Protein AF-A0A165EZG2-F1 (afdb_monomer_lite)

Organism: NCBI:txid1314785

Foldseek 3Di:
DVVVVCVCCPPPNDDDDPVNVVVVVVVVVVQVVCCVPPNCVVVVVVVVCVVVVCDDDFLNLQVVQAAFDDPPDPDRGAAEDDDCCVVVLQCRLPVLCVVPVPDHSVCSVVVCVVCVVPVVPDDHDHGSNVSVVCAVPPPVTYPPRGDDDDDPPDDDDDDDDPDDPDDDDDDDDDDDDDD

pLDDT: mean 81.94, std 20.33, range [28.62, 98.5]

Secondary structure (DSSP, 8-state):
-HHHHHHHHHHSPPPP-HHHHHHHHHHHHHHHHHHHHH-SHHHHHHHHHHHHHTSSSTTTTHHHHTT---SS-S----B--SGGGGTTTTTT-HHHHHH-TTS-GGGHHHHHHH-HHHHTTS-B-S-HHHHHHHHHH-TT-STT----PPPTT-PPPPP-----S-S-SS---------

Radius of gyration: 24.09 Å; chains: 1; bounding box: 70×39×84 Å

InterPro domains:
  IPR005804 Fatty acid desaturase domain [PF00487] (11-120)

Structure (mmCIF, N/CA/C/O backbone):
data_AF-A0A165EZG2-F1
#
_entry.id   AF-A0A165EZG2-F1
#
loop_
_atom_site.group_PDB
_atom_site.id
_atom_site.type_symbol
_atom_site.label_atom_id
_atom_site.label_alt_id
_atom_site.label_comp_id
_atom_site.label_asym_id
_atom_site.label_entity_id
_atom_site.label_seq_id
_atom_site.pdbx_PDB_ins_code
_atom_site.Cartn_x
_atom_site.Cartn_y
_atom_site.Cartn_z
_atom_site.occupancy
_atom_site.B_iso_or_equiv
_atom_site.auth_seq_id
_atom_site.auth_comp_id
_atom_site.auth_asym_id
_atom_site.auth_atom_id
_atom_site.pdbx_PDB_model_num
ATOM 1 N N . ILE A 1 1 ? 4.061 8.367 8.384 1.00 74.88 1 ILE A N 1
ATOM 2 C CA . ILE A 1 1 ? 2.654 8.209 7.939 1.00 74.88 1 ILE A CA 1
ATOM 3 C C . ILE A 1 1 ? 1.664 9.190 8.597 1.00 74.88 1 ILE A C 1
ATOM 5 O O . ILE A 1 1 ? 0.907 9.812 7.867 1.00 74.88 1 ILE A O 1
ATOM 9 N N . PHE A 1 2 ? 1.674 9.410 9.922 1.00 82.56 2 PHE A N 1
ATOM 10 C CA . PHE A 1 2 ? 0.614 10.176 10.616 1.00 82.56 2 PHE A CA 1
ATOM 11 C C . PHE A 1 2 ? 0.427 11.626 10.137 1.00 82.56 2 PHE A C 1
ATOM 13 O O . PHE A 1 2 ? -0.686 12.025 9.811 1.00 82.56 2 PHE A O 1
ATOM 20 N N . PHE A 1 3 ? 1.506 12.401 9.993 1.00 80.50 3 PHE A N 1
ATOM 21 C CA . PHE A 1 3 ? 1.414 13.764 9.445 1.00 80.50 3 PHE A CA 1
ATOM 22 C C . PHE A 1 3 ? 0.986 13.781 7.972 1.00 80.50 3 PHE A C 1
ATOM 24 O O . PHE A 1 3 ? 0.238 14.656 7.542 1.00 80.50 3 PHE A O 1
ATOM 31 N N . TYR A 1 4 ? 1.429 12.787 7.197 1.00 78.75 4 TYR A N 1
ATOM 32 C CA . TYR A 1 4 ? 1.041 12.650 5.796 1.00 78.75 4 TY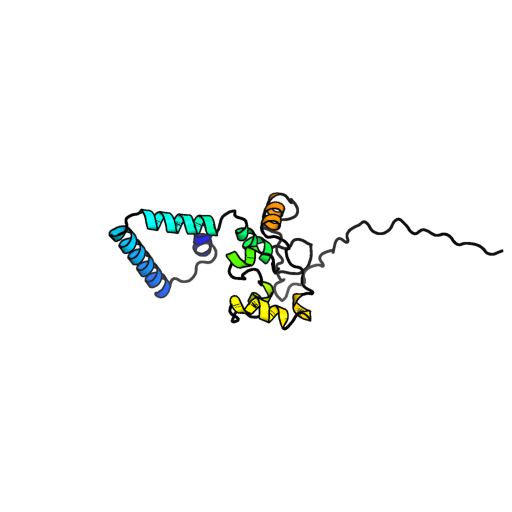R A CA 1
ATOM 33 C C . TYR A 1 4 ? -0.452 12.328 5.651 1.00 78.75 4 TYR A C 1
ATOM 35 O O . TYR A 1 4 ? -1.095 12.878 4.765 1.00 78.75 4 TYR A O 1
ATOM 43 N N . ALA A 1 5 ? -1.022 11.522 6.553 1.00 82.00 5 ALA A N 1
ATOM 44 C CA . ALA A 1 5 ? -2.449 11.196 6.558 1.00 82.00 5 ALA A CA 1
ATOM 45 C C . ALA A 1 5 ? -3.343 12.435 6.758 1.00 82.00 5 ALA A C 1
ATOM 47 O O . ALA A 1 5 ? -4.443 12.494 6.217 1.00 82.00 5 ALA A O 1
ATOM 48 N N . LEU A 1 6 ? -2.856 13.452 7.476 1.00 83.81 6 LEU A N 1
ATOM 49 C CA . LEU A 1 6 ? -3.582 14.710 7.689 1.00 83.81 6 LEU A CA 1
ATOM 50 C C . LEU A 1 6 ? -3.386 15.723 6.551 1.00 83.81 6 LEU A C 1
ATOM 52 O O . LEU A 1 6 ? -4.209 16.620 6.370 1.00 83.81 6 LEU A O 1
ATOM 56 N N . ARG A 1 7 ? -2.319 15.583 5.752 1.00 82.88 7 ARG A N 1
ATOM 57 C CA . ARG A 1 7 ? -1.953 16.519 4.675 1.00 82.88 7 ARG A CA 1
ATOM 58 C C . ARG A 1 7 ? -3.093 16.811 3.683 1.00 82.88 7 ARG A C 1
ATOM 60 O O . ARG A 1 7 ? -3.259 17.988 3.351 1.00 82.88 7 ARG A O 1
ATOM 67 N N . PRO A 1 8 ? -3.894 15.832 3.207 1.00 78.88 8 PRO A N 1
ATOM 68 C CA . PRO A 1 8 ? -5.016 16.112 2.308 1.00 78.88 8 PRO A CA 1
ATOM 69 C C . PRO A 1 8 ? -6.029 17.103 2.894 1.00 78.88 8 PRO A C 1
ATOM 71 O O . PRO A 1 8 ? -6.565 17.921 2.149 1.00 78.88 8 PRO A O 1
ATOM 74 N N . GLY A 1 9 ? -6.227 17.095 4.218 1.00 79.81 9 GLY A N 1
ATOM 75 C CA . GLY A 1 9 ? -7.122 18.022 4.913 1.00 79.81 9 GLY A CA 1
ATOM 76 C C . GLY A 1 9 ? -6.687 19.488 4.824 1.00 79.81 9 GLY A C 1
ATOM 77 O O . GLY A 1 9 ? -7.542 20.371 4.818 1.00 79.81 9 GLY A O 1
ATOM 78 N N . PHE A 1 10 ? -5.384 19.746 4.679 1.00 84.12 10 PHE A N 1
ATOM 79 C CA . PHE A 1 10 ? -4.819 21.099 4.612 1.00 84.12 10 PHE A CA 1
ATOM 80 C C . PHE A 1 10 ? -4.511 21.568 3.187 1.00 84.12 10 PHE A C 1
ATOM 82 O O . PHE A 1 10 ? -4.640 22.749 2.891 1.00 84.12 10 PHE A O 1
ATOM 89 N N . VAL A 1 11 ? -4.085 20.662 2.300 1.00 84.19 11 VAL A N 1
ATOM 90 C CA . VAL A 1 11 ? -3.655 21.029 0.937 1.00 84.19 11 VAL A CA 1
ATOM 91 C C . VAL A 1 11 ? -4.827 21.063 -0.041 1.00 84.19 11 VAL A C 1
ATOM 93 O O . VAL A 1 11 ? -4.878 21.919 -0.920 1.00 84.19 11 VAL A O 1
ATOM 96 N N . ARG A 1 12 ? -5.769 20.122 0.083 1.00 81.44 12 ARG A N 1
ATOM 97 C CA . ARG A 1 12 ? -6.942 20.031 -0.794 1.00 81.44 12 ARG A CA 1
ATOM 98 C C . ARG A 1 12 ? -8.168 19.653 0.024 1.00 81.44 12 ARG A C 1
ATOM 100 O O . ARG A 1 12 ? -8.727 18.564 -0.130 1.00 81.44 12 ARG A O 1
ATOM 107 N N . THR A 1 13 ? -8.565 20.575 0.895 1.00 80.75 13 THR A N 1
ATOM 108 C CA . THR A 1 13 ? -9.696 20.404 1.803 1.00 80.75 13 THR A CA 1
ATOM 109 C C . THR A 1 13 ? -10.951 20.038 1.016 1.00 80.75 13 THR A C 1
ATOM 111 O O . THR A 1 13 ? -11.380 20.757 0.113 1.00 80.75 13 THR A O 1
ATOM 114 N N . GLN A 1 14 ? -11.519 18.879 1.333 1.00 83.88 14 GLN A N 1
ATOM 115 C CA . GLN A 1 14 ? -12.799 18.455 0.784 1.00 83.88 14 GLN A CA 1
ATOM 116 C C . GLN A 1 14 ? -13.931 19.144 1.549 1.00 83.88 14 GLN A C 1
ATOM 118 O O . GLN A 1 14 ? -13.792 19.467 2.731 1.00 83.88 14 GLN A O 1
ATOM 123 N N . ARG A 1 15 ? -15.076 19.353 0.894 1.00 89.94 15 ARG A N 1
ATOM 124 C CA . ARG A 1 15 ? -16.272 19.833 1.590 1.00 89.94 15 ARG A CA 1
ATOM 125 C C . ARG A 1 15 ? -16.725 18.754 2.571 1.00 89.94 15 ARG A C 1
ATOM 127 O O . ARG A 1 15 ? -17.061 17.649 2.152 1.00 89.94 15 ARG A O 1
ATOM 134 N N . ILE A 1 16 ? -16.754 19.082 3.860 1.00 90.31 16 ILE A N 1
ATOM 135 C CA . ILE A 1 16 ? -17.257 18.169 4.886 1.00 90.31 16 ILE A CA 1
ATOM 136 C C . ILE A 1 16 ? -18.735 17.881 4.611 1.00 90.31 16 ILE A C 1
ATOM 138 O O . ILE A 1 16 ? -19.545 18.791 4.429 1.00 90.31 16 ILE A O 1
ATOM 142 N N . THR A 1 17 ? -19.067 16.596 4.563 1.00 95.44 17 THR A N 1
ATOM 143 C CA . THR A 1 17 ? -20.433 16.090 4.384 1.00 95.44 17 THR A CA 1
ATOM 144 C C . THR A 1 17 ? -20.850 15.285 5.608 1.00 95.44 17 THR A C 1
ATOM 146 O O . THR A 1 17 ? -20.011 14.914 6.431 1.00 95.44 17 THR A O 1
ATOM 149 N N . GLN A 1 18 ? -22.140 14.960 5.703 1.00 96.62 18 GLN A N 1
ATOM 150 C CA . GLN A 1 18 ? -22.665 14.109 6.774 1.00 96.62 18 GLN A CA 1
ATOM 151 C C . GLN A 1 18 ? -21.918 12.770 6.864 1.00 96.62 18 GLN A C 1
ATOM 153 O O . GLN A 1 18 ? -21.587 12.349 7.963 1.00 96.62 18 GLN A O 1
ATOM 158 N N . TRP A 1 19 ? -21.526 12.171 5.733 1.00 96.31 19 TRP A N 1
ATOM 159 C CA . TRP A 1 19 ? -20.753 10.923 5.708 1.00 96.31 19 TRP A CA 1
ATOM 160 C C . TRP A 1 19 ? -19.396 11.015 6.409 1.00 96.31 19 TRP A C 1
ATOM 162 O O . TRP A 1 19 ? -18.992 10.068 7.077 1.00 96.31 19 TRP A O 1
ATOM 172 N N . HIS A 1 20 ? -18.709 12.156 6.312 1.00 93.62 20 HIS A N 1
ATOM 173 C CA . HIS A 1 20 ? -17.444 12.359 7.020 1.00 93.62 20 HIS A CA 1
ATOM 174 C C . HIS A 1 20 ? -17.664 12.385 8.536 1.00 93.62 20 HIS A C 1
ATOM 176 O O . HIS A 1 20 ? -16.907 11.768 9.283 1.00 93.62 20 HIS A O 1
ATOM 182 N N . ILE A 1 21 ? -18.725 13.067 8.978 1.00 95.38 21 ILE A N 1
ATOM 183 C CA . ILE A 1 21 ? -19.096 13.171 10.393 1.00 95.38 21 ILE A CA 1
ATOM 184 C C . ILE A 1 21 ? -19.530 11.800 10.920 1.00 95.38 21 ILE A C 1
ATOM 186 O O . ILE A 1 21 ? -19.051 11.371 11.964 1.00 95.38 21 ILE A O 1
ATOM 190 N N . THR A 1 22 ? -20.376 11.080 10.180 1.00 97.69 22 THR A N 1
ATOM 191 C CA . THR A 1 22 ? -20.806 9.723 10.533 1.00 97.69 22 THR A CA 1
ATOM 192 C C . THR A 1 22 ? -19.615 8.778 10.642 1.00 97.69 22 THR A C 1
ATOM 194 O O . THR A 1 22 ? -19.500 8.079 11.644 1.00 97.69 22 THR A O 1
ATOM 197 N N . ASN A 1 23 ? -18.695 8.789 9.672 1.00 96.62 23 ASN A N 1
ATOM 198 C CA . ASN A 1 23 ? -17.484 7.973 9.737 1.00 96.62 23 ASN A CA 1
ATOM 199 C C . ASN A 1 23 ? -16.636 8.318 10.970 1.00 96.62 23 ASN A C 1
ATOM 201 O O . ASN A 1 23 ? -16.205 7.414 11.677 1.00 96.62 23 ASN A O 1
ATOM 205 N N . LEU A 1 24 ? -16.443 9.608 11.274 1.00 95.44 24 LEU A N 1
ATOM 206 C CA . LEU A 1 24 ? -15.704 10.035 12.465 1.00 95.44 24 LEU A CA 1
ATOM 207 C C . LEU A 1 24 ? -16.357 9.529 13.759 1.00 95.44 24 LEU A C 1
ATOM 209 O O . LEU A 1 24 ? -15.663 8.985 14.612 1.00 95.44 24 LEU A O 1
ATOM 213 N N . ILE A 1 25 ? -17.680 9.669 13.894 1.00 98.19 25 ILE A N 1
ATOM 214 C CA . ILE A 1 25 ? -18.422 9.178 15.064 1.00 98.19 25 ILE A CA 1
ATOM 215 C C . ILE A 1 25 ? -18.252 7.664 15.204 1.00 98.19 25 ILE A C 1
ATOM 217 O O . ILE A 1 25 ? -17.944 7.190 16.293 1.00 98.19 25 ILE A O 1
ATOM 221 N N . VAL A 1 26 ? -18.407 6.906 14.114 1.00 98.31 26 VAL A N 1
ATOM 222 C CA . VAL A 1 26 ? -18.255 5.443 14.128 1.00 98.31 26 VAL A CA 1
ATOM 223 C C . VAL A 1 26 ? -16.851 5.032 14.575 1.00 98.31 26 VAL A C 1
ATOM 225 O O . VAL A 1 26 ? -16.734 4.174 15.445 1.00 98.31 26 VAL A O 1
ATOM 228 N N . GLN A 1 27 ? -15.799 5.662 14.040 1.00 97.06 27 GLN A N 1
ATOM 229 C CA . GLN A 1 27 ? -14.414 5.368 14.429 1.00 97.06 27 GLN A CA 1
ATOM 230 C C . GLN A 1 27 ? -14.162 5.690 15.910 1.00 97.06 27 GLN A C 1
ATOM 232 O O . GLN A 1 27 ? -13.642 4.852 16.638 1.00 97.06 27 GLN A O 1
ATOM 237 N N . VAL A 1 28 ? -14.613 6.855 16.394 1.00 97.75 28 VAL A N 1
ATOM 238 C CA . VAL A 1 28 ? -14.456 7.249 17.808 1.00 97.75 28 VAL A CA 1
ATOM 239 C C . VAL A 1 28 ? -15.208 6.305 18.746 1.00 97.75 28 VAL A C 1
ATOM 241 O O . VAL A 1 28 ? -14.683 5.934 19.794 1.00 97.75 28 VAL A O 1
ATOM 244 N N . VAL A 1 29 ? -16.429 5.897 18.387 1.00 98.50 29 VAL A N 1
ATOM 245 C CA . VAL A 1 29 ? -17.209 4.935 19.178 1.00 98.50 29 VAL A CA 1
ATOM 246 C C . VAL A 1 29 ? -16.523 3.571 19.191 1.00 98.50 29 VAL A C 1
ATOM 248 O O . VAL A 1 29 ? -16.420 2.964 20.255 1.00 98.50 29 VAL A O 1
ATOM 251 N N . PHE A 1 30 ? -16.022 3.101 18.047 1.00 98.00 30 PHE A N 1
ATOM 252 C CA . PHE A 1 30 ? -15.277 1.848 17.964 1.00 98.00 30 PHE A CA 1
ATOM 253 C C . PHE A 1 30 ? -14.027 1.874 18.852 1.00 98.00 30 PHE A C 1
ATOM 255 O O . PHE A 1 30 ? -13.860 0.982 19.683 1.00 98.00 30 PHE A O 1
ATOM 262 N N . ASP A 1 31 ? -13.203 2.918 18.745 1.00 97.88 31 ASP A N 1
ATOM 263 C CA . ASP A 1 31 ? -11.995 3.077 19.559 1.00 97.88 31 ASP A CA 1
ATOM 264 C C . ASP A 1 31 ? -12.330 3.164 21.052 1.00 97.88 31 ASP A C 1
ATOM 266 O O . ASP A 1 31 ? -11.666 2.536 21.880 1.00 97.88 31 ASP A O 1
ATOM 270 N N . TYR A 1 32 ? -13.395 3.890 21.412 1.00 98.12 32 TYR A N 1
ATOM 271 C CA . TYR A 1 32 ? -13.872 3.966 22.791 1.00 98.12 32 TYR A CA 1
ATOM 272 C C . TYR A 1 32 ? -14.270 2.589 23.328 1.00 98.12 32 TYR A C 1
ATOM 274 O O . TYR A 1 32 ? -13.824 2.203 24.410 1.00 98.12 32 TYR A O 1
ATOM 282 N N . VAL A 1 33 ? -15.085 1.838 22.578 1.00 98.44 33 VAL A N 1
ATOM 283 C CA . VAL A 1 33 ? -15.511 0.485 22.961 1.00 98.44 33 VAL A CA 1
ATOM 284 C C . VAL A 1 33 ? -14.293 -0.424 23.098 1.00 98.44 33 VAL A C 1
ATOM 286 O O . VAL A 1 33 ? -14.141 -1.061 24.137 1.00 98.44 33 VAL A O 1
ATOM 289 N N . LEU A 1 34 ? -13.384 -0.413 22.120 1.00 98.19 34 LEU A N 1
ATOM 290 C CA . LEU A 1 34 ? -12.161 -1.215 22.118 1.00 98.19 34 LEU A CA 1
ATOM 291 C C . LEU A 1 34 ? -11.298 -0.941 23.355 1.00 98.19 34 LEU A C 1
ATOM 293 O O . LEU A 1 34 ? -10.870 -1.875 24.035 1.00 98.19 34 LEU A O 1
ATOM 297 N N . VAL A 1 35 ? -11.070 0.334 23.681 1.00 98.38 35 VAL A N 1
ATOM 298 C CA . VAL A 1 35 ? -10.284 0.721 24.859 1.00 98.38 35 VAL A CA 1
ATOM 299 C C . VAL A 1 35 ? -11.005 0.349 26.148 1.00 98.38 35 VAL A C 1
ATOM 301 O O . VAL A 1 35 ? -10.372 -0.111 27.100 1.00 98.38 35 VAL A O 1
ATOM 304 N N . LYS A 1 36 ? -12.329 0.516 26.197 1.00 98.31 36 LYS A N 1
ATOM 305 C CA . LYS A 1 36 ? -13.120 0.211 27.388 1.00 98.31 36 LYS A CA 1
ATOM 306 C C . LYS A 1 36 ? -13.163 -1.288 27.689 1.00 98.31 36 LYS A C 1
ATOM 308 O O . LYS A 1 36 ? -13.122 -1.646 28.864 1.00 98.31 36 LYS A O 1
ATOM 313 N N . THR A 1 37 ? -13.239 -2.144 26.670 1.00 98.38 37 THR A N 1
ATOM 314 C CA . THR A 1 37 ? -13.350 -3.603 26.841 1.00 98.38 37 THR A CA 1
ATOM 315 C C . THR A 1 37 ? -11.998 -4.308 26.898 1.00 98.38 37 THR A C 1
ATOM 317 O O . THR A 1 37 ? -11.855 -5.277 27.637 1.00 98.38 37 THR A O 1
ATOM 320 N N . CYS A 1 38 ? -11.003 -3.838 26.140 1.00 97.81 38 CYS A N 1
ATOM 321 C CA . CYS A 1 38 ? -9.721 -4.528 25.952 1.00 97.81 38 CYS A CA 1
ATOM 322 C C . CYS A 1 38 ? -8.512 -3.745 26.505 1.00 97.81 38 CYS A C 1
ATOM 324 O O . CYS A 1 38 ? -7.373 -4.214 26.423 1.00 97.81 38 CYS A O 1
ATOM 326 N N . GLY A 1 39 ? -8.737 -2.553 27.069 1.00 97.62 39 GLY A N 1
ATOM 327 C CA . GLY A 1 39 ? -7.688 -1.638 27.519 1.00 97.62 39 GLY A CA 1
ATOM 328 C C . GLY A 1 39 ? -7.019 -0.880 26.367 1.00 97.62 39 GLY A C 1
ATOM 329 O O . GLY A 1 39 ? -7.373 -1.018 25.203 1.00 97.62 39 GLY A O 1
ATOM 330 N N . VAL A 1 40 ? -6.004 -0.070 26.675 1.00 97.88 40 VAL A N 1
ATOM 331 C CA . VAL A 1 40 ? -5.342 0.804 25.680 1.00 97.88 40 VAL A CA 1
ATOM 332 C C . VAL A 1 40 ? -4.400 0.064 24.714 1.00 97.88 40 VAL A C 1
ATOM 334 O O . VAL A 1 40 ? -4.050 0.583 23.656 1.00 97.88 40 VAL A O 1
ATOM 337 N N . ARG A 1 41 ? -3.970 -1.159 25.054 1.00 98.00 41 ARG A N 1
ATOM 338 C CA . ARG A 1 41 ? -2.937 -1.896 24.298 1.00 98.00 41 ARG A CA 1
ATOM 339 C C . ARG A 1 41 ? -3.322 -2.180 22.837 1.00 98.00 41 ARG A C 1
ATOM 341 O O . ARG A 1 41 ? -2.472 -1.940 21.982 1.00 98.00 41 ARG A O 1
ATOM 348 N N . PRO A 1 42 ? -4.548 -2.633 22.507 1.00 97.38 42 PRO A N 1
ATOM 349 C CA . PRO A 1 42 ? -4.954 -2.831 21.116 1.00 97.38 42 PRO A CA 1
ATOM 350 C C . PRO A 1 42 ? -4.943 -1.536 20.301 1.00 97.38 42 PRO A C 1
ATOM 352 O O . PRO A 1 42 ? -4.511 -1.553 19.156 1.00 97.38 42 PRO A O 1
ATOM 355 N N . LEU A 1 43 ? -5.335 -0.403 20.892 1.00 97.06 43 LEU A N 1
ATOM 356 C CA . LEU A 1 43 ? -5.279 0.892 20.210 1.00 97.06 43 LEU A CA 1
ATOM 357 C C . LEU A 1 43 ? -3.831 1.275 19.864 1.00 97.06 43 LEU A C 1
ATOM 359 O O . LEU A 1 43 ? -3.542 1.648 18.729 1.00 97.06 43 LEU A O 1
ATOM 363 N N . ILE A 1 44 ? -2.899 1.108 20.811 1.00 97.12 44 ILE A N 1
ATOM 364 C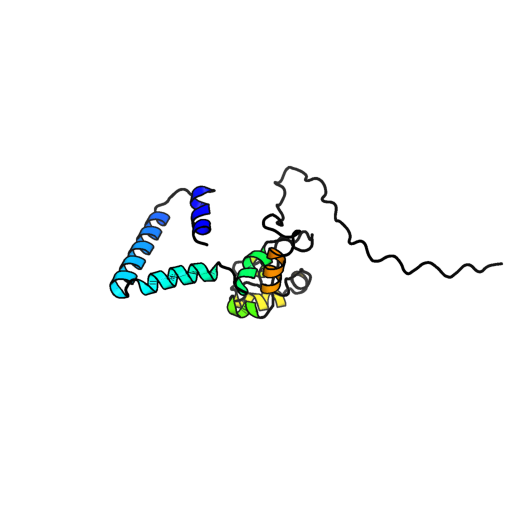 CA . ILE A 1 44 ? -1.462 1.317 20.562 1.00 97.12 44 ILE A CA 1
ATOM 365 C C . ILE A 1 44 ? -0.963 0.371 19.467 1.00 97.12 44 ILE A C 1
ATOM 367 O O . ILE A 1 44 ? -0.228 0.802 18.582 1.00 97.12 44 ILE A O 1
ATOM 371 N N . TYR A 1 45 ? -1.378 -0.897 19.498 1.00 97.00 45 TYR A N 1
ATOM 372 C CA . TYR A 1 45 ? -1.031 -1.871 18.466 1.00 97.00 45 TYR A CA 1
ATOM 373 C C . TYR A 1 45 ? -1.526 -1.435 17.081 1.00 97.00 45 TYR A C 1
ATOM 375 O O . TYR A 1 45 ? -0.743 -1.453 16.141 1.00 97.00 45 TYR A O 1
ATOM 383 N N . LEU A 1 46 ? -2.776 -0.983 16.936 1.00 95.44 46 LEU A N 1
ATOM 384 C CA . LEU A 1 46 ? -3.323 -0.532 15.649 1.00 95.44 46 LEU A CA 1
ATOM 385 C C . LEU A 1 46 ? -2.587 0.704 15.104 1.00 95.44 46 LEU A C 1
ATOM 387 O O . LEU A 1 46 ? -2.272 0.770 13.910 1.00 95.44 46 LEU A O 1
ATOM 391 N N . LEU A 1 47 ? -2.256 1.656 15.982 1.00 94.50 47 LEU A N 1
ATOM 392 C CA . LEU A 1 47 ? -1.446 2.822 15.626 1.00 94.50 47 LEU A CA 1
ATOM 393 C C . LEU A 1 47 ? -0.034 2.410 15.194 1.00 94.50 47 LEU A C 1
ATOM 395 O O . LEU A 1 47 ? 0.446 2.861 14.154 1.00 94.50 47 LEU A O 1
ATOM 399 N N . ALA A 1 48 ? 0.617 1.524 15.951 1.00 94.94 48 ALA A N 1
ATOM 400 C CA . ALA A 1 48 ? 1.943 1.010 15.626 1.00 94.94 48 ALA A CA 1
ATOM 401 C C . ALA A 1 48 ? 1.937 0.230 14.302 1.00 94.94 48 ALA A C 1
ATOM 403 O O . ALA A 1 48 ? 2.778 0.486 13.446 1.00 94.94 48 ALA A O 1
ATOM 404 N N . SER A 1 49 ? 0.956 -0.646 14.079 1.00 93.44 49 SER A N 1
ATOM 405 C CA . SER A 1 49 ? 0.772 -1.381 12.822 1.00 93.44 49 SER A CA 1
ATOM 406 C C . SER A 1 49 ? 0.625 -0.436 11.630 1.00 93.44 49 SER A C 1
ATOM 408 O O . SER A 1 49 ? 1.309 -0.612 10.625 1.00 93.44 49 SER A O 1
ATOM 410 N N . SER A 1 50 ? -0.183 0.621 11.760 1.00 91.00 50 SER A N 1
ATOM 411 C CA . SER A 1 50 ? -0.327 1.653 10.721 1.00 91.00 50 SER A CA 1
ATOM 412 C C . SER A 1 50 ? 0.984 2.399 10.464 1.00 91.00 50 SER A C 1
ATOM 414 O O . SER A 1 50 ? 1.322 2.694 9.317 1.00 91.00 50 SER A O 1
ATOM 416 N N . PHE A 1 51 ? 1.743 2.700 11.524 1.00 92.00 51 PHE A N 1
ATOM 417 C CA . PHE A 1 51 ? 3.064 3.306 11.403 1.00 92.00 51 PHE A CA 1
ATOM 418 C C . PHE A 1 51 ? 4.014 2.402 10.623 1.00 92.00 51 PHE A C 1
ATOM 420 O O . PHE A 1 51 ? 4.575 2.850 9.625 1.00 92.00 51 PHE A O 1
ATOM 427 N N . PHE A 1 52 ? 4.161 1.143 11.035 1.00 90.94 52 PHE A N 1
ATOM 428 C CA . PHE A 1 52 ? 5.100 0.210 10.421 1.00 90.94 52 PHE A CA 1
ATOM 429 C C . PHE A 1 52 ? 4.723 -0.154 8.987 1.00 90.94 52 PHE A C 1
ATOM 431 O O . PHE A 1 52 ? 5.616 -0.169 8.149 1.00 90.94 52 PHE A O 1
ATOM 438 N N . ALA A 1 53 ? 3.436 -0.338 8.678 1.00 88.62 53 ALA A N 1
ATOM 439 C CA . ALA A 1 53 ? 2.967 -0.631 7.320 1.00 88.62 53 ALA A CA 1
ATOM 440 C C . ALA A 1 53 ? 3.303 0.475 6.302 1.00 88.62 53 ALA A C 1
ATOM 442 O O . ALA A 1 53 ? 3.476 0.200 5.121 1.00 88.62 53 ALA A O 1
ATOM 443 N N . GLY A 1 54 ? 3.382 1.734 6.746 1.00 84.62 54 GLY A N 1
ATOM 444 C CA . GLY A 1 54 ? 3.750 2.876 5.901 1.00 84.62 54 GLY A CA 1
ATOM 445 C C . GLY A 1 54 ? 5.176 3.390 6.112 1.00 84.62 54 GLY A C 1
ATOM 446 O O . GLY A 1 54 ? 5.471 4.508 5.684 1.00 84.62 54 GLY A O 1
ATOM 447 N N . SER A 1 55 ? 6.023 2.659 6.841 1.00 88.94 55 SER A N 1
ATOM 448 C CA . SER A 1 55 ? 7.402 3.060 7.160 1.00 88.94 55 SER A CA 1
ATOM 449 C C . SER A 1 55 ? 8.426 2.218 6.405 1.00 88.94 55 SER A C 1
ATOM 451 O O . SER A 1 55 ? 8.086 1.408 5.554 1.00 88.94 55 SER A O 1
ATOM 453 N N . LEU A 1 56 ? 9.710 2.431 6.686 1.00 89.50 56 LEU A N 1
ATOM 454 C CA . LEU A 1 56 ? 10.798 1.739 6.011 1.00 89.50 56 LEU A CA 1
ATOM 455 C C . LEU A 1 56 ? 10.793 0.234 6.334 1.00 89.50 56 LEU A C 1
ATOM 457 O O . LEU A 1 56 ? 11.158 -0.171 7.436 1.00 89.50 56 LEU A O 1
ATOM 461 N N . HIS A 1 57 ? 10.414 -0.591 5.361 1.00 91.38 57 HIS A N 1
ATOM 462 C CA . HIS A 1 57 ? 10.561 -2.047 5.385 1.00 91.38 57 HIS A CA 1
ATOM 463 C C . HIS A 1 57 ? 10.632 -2.595 3.946 1.00 91.38 57 HIS A C 1
ATOM 465 O O . HIS A 1 57 ? 10.257 -1.884 3.012 1.00 91.38 57 HIS A O 1
ATOM 471 N N . PRO A 1 58 ? 11.072 -3.852 3.732 1.00 92.38 58 PRO A N 1
ATOM 472 C CA . PRO A 1 58 ? 11.274 -4.424 2.395 1.00 92.38 58 PRO A CA 1
ATOM 473 C C . PRO A 1 58 ? 10.102 -4.265 1.417 1.00 92.38 58 PRO A C 1
ATOM 475 O O . PRO A 1 58 ? 10.326 -3.997 0.240 1.00 92.38 58 PRO A O 1
ATOM 478 N N . CYS A 1 59 ? 8.861 -4.403 1.897 1.00 93.00 59 CYS A N 1
ATOM 479 C CA . CYS A 1 59 ? 7.675 -4.267 1.049 1.00 93.00 59 CYS A CA 1
ATOM 480 C C . CYS A 1 59 ? 7.272 -2.809 0.801 1.00 93.00 59 CYS A C 1
ATOM 482 O O . CYS A 1 59 ? 6.757 -2.529 -0.270 1.00 93.00 59 CYS A O 1
ATOM 484 N N . ALA A 1 60 ? 7.559 -1.868 1.712 1.00 90.94 60 ALA A N 1
ATOM 485 C CA . ALA A 1 60 ? 7.214 -0.450 1.538 1.00 90.94 60 ALA A CA 1
ATOM 486 C C . ALA A 1 60 ? 7.889 0.201 0.323 1.00 90.94 60 ALA A C 1
ATOM 488 O O . ALA A 1 60 ? 7.417 1.227 -0.163 1.00 90.94 60 ALA A O 1
ATOM 489 N N . GLY A 1 61 ? 8.957 -0.413 -0.202 1.00 90.75 61 GLY A N 1
ATOM 490 C CA . GLY A 1 61 ? 9.575 -0.002 -1.459 1.00 90.75 61 GLY A CA 1
ATOM 491 C C . GLY A 1 61 ? 8.605 0.021 -2.640 1.00 90.75 61 GLY A C 1
ATOM 492 O O . GLY A 1 61 ? 8.851 0.764 -3.586 1.00 90.75 61 GLY A O 1
ATOM 493 N N . HIS A 1 62 ? 7.486 -0.709 -2.571 1.00 91.44 62 HIS A N 1
ATOM 494 C CA . HIS A 1 62 ? 6.459 -0.697 -3.609 1.00 91.44 62 HIS A CA 1
ATOM 495 C C . HIS A 1 62 ? 5.890 0.711 -3.865 1.00 91.44 62 HIS A C 1
ATOM 497 O O . HIS A 1 62 ? 5.816 1.125 -5.015 1.00 91.44 62 HIS A O 1
ATOM 503 N N . PHE A 1 63 ? 5.674 1.525 -2.818 1.00 88.12 63 PHE A N 1
ATOM 504 C CA . PHE A 1 63 ? 5.202 2.912 -2.956 1.00 88.12 63 PHE A CA 1
ATOM 505 C C . PHE A 1 63 ? 6.135 3.807 -3.783 1.00 88.12 63 PHE A C 1
ATOM 507 O O . PHE A 1 63 ? 5.708 4.841 -4.303 1.00 88.12 63 PHE A O 1
ATOM 514 N N . ILE A 1 64 ? 7.424 3.462 -3.840 1.00 87.88 64 ILE A N 1
ATOM 515 C CA . ILE A 1 64 ? 8.422 4.191 -4.623 1.00 87.88 64 ILE A CA 1
ATOM 516 C C . ILE A 1 64 ? 8.572 3.542 -6.004 1.00 87.88 64 ILE A C 1
ATOM 518 O O . ILE A 1 64 ? 8.535 4.232 -7.017 1.00 87.88 64 ILE A O 1
ATOM 522 N N . ALA A 1 65 ? 8.695 2.216 -6.047 1.00 88.25 65 ALA A N 1
ATOM 523 C CA . ALA A 1 65 ? 8.844 1.444 -7.276 1.00 88.25 65 ALA A CA 1
ATOM 524 C C . ALA A 1 65 ? 7.714 1.725 -8.277 1.00 88.25 65 ALA A C 1
ATOM 526 O O . ALA A 1 65 ? 7.955 1.875 -9.463 1.00 88.25 65 ALA A O 1
ATOM 527 N N . GLU A 1 66 ? 6.487 1.855 -7.792 1.00 85.88 66 GLU A N 1
ATOM 528 C CA . GLU A 1 66 ? 5.296 1.972 -8.629 1.00 85.88 66 GLU A CA 1
ATOM 529 C C . GLU A 1 66 ? 5.162 3.317 -9.361 1.00 85.88 66 GLU A C 1
ATOM 531 O O . GLU A 1 66 ? 4.507 3.378 -10.396 1.00 85.88 66 GLU A O 1
ATOM 536 N N . HIS A 1 67 ? 5.757 4.403 -8.851 1.00 82.88 67 HIS A N 1
ATOM 537 C CA . HIS A 1 67 ? 5.411 5.772 -9.283 1.00 82.88 67 HIS A CA 1
ATOM 538 C C . HIS A 1 67 ? 6.587 6.740 -9.444 1.00 82.88 67 HIS A C 1
ATOM 540 O O . HIS A 1 67 ? 6.376 7.931 -9.704 1.00 82.88 67 HIS A O 1
ATOM 546 N N . TYR A 1 68 ? 7.815 6.277 -9.237 1.00 75.38 68 TYR A N 1
ATOM 547 C CA . TYR A 1 68 ? 9.008 7.067 -9.520 1.00 75.38 68 TYR A CA 1
ATOM 548 C C . TYR A 1 68 ? 9.652 6.578 -10.804 1.00 75.38 68 TYR A C 1
ATOM 550 O O . TYR A 1 68 ? 9.575 5.399 -11.125 1.00 75.38 68 TYR A O 1
ATOM 558 N N . VAL A 1 69 ? 10.255 7.501 -11.543 1.00 78.38 69 VAL A N 1
ATOM 559 C CA . VAL A 1 69 ? 10.959 7.198 -12.790 1.00 78.38 69 VAL A CA 1
ATOM 560 C C . VAL A 1 69 ? 12.437 7.021 -12.486 1.00 78.38 69 VAL A C 1
ATOM 562 O O . VAL A 1 69 ? 13.029 7.852 -11.798 1.00 78.38 69 VAL A O 1
ATOM 565 N N . TRP A 1 70 ? 13.016 5.934 -12.991 1.00 69.88 70 TRP A N 1
ATOM 566 C CA . TRP A 1 70 ? 14.339 5.450 -12.576 1.00 69.88 70 TRP A CA 1
ATOM 567 C C . TRP A 1 70 ? 15.372 5.425 -13.694 1.00 69.88 70 TRP A C 1
ATOM 569 O O . TRP A 1 70 ? 16.567 5.457 -13.438 1.00 69.88 70 TRP A O 1
ATOM 579 N N . ASP A 1 71 ? 14.912 5.336 -14.931 1.00 68.31 71 ASP A N 1
ATOM 580 C CA . ASP A 1 71 ? 15.704 4.959 -16.101 1.00 68.31 71 ASP A CA 1
ATOM 581 C C . ASP A 1 71 ? 15.601 5.996 -17.228 1.00 68.31 71 ASP A C 1
ATOM 583 O O . ASP A 1 71 ? 16.030 5.754 -18.355 1.00 68.31 71 ASP A O 1
ATOM 587 N N . GLY A 1 72 ? 15.018 7.164 -16.935 1.00 68.50 72 GLY A N 1
ATOM 588 C CA . GLY A 1 72 ? 14.762 8.204 -17.930 1.00 68.50 72 GLY A CA 1
ATOM 589 C C . GLY A 1 72 ? 13.723 7.804 -18.981 1.00 68.50 72 GLY A C 1
ATOM 590 O O . GLY A 1 72 ? 13.551 8.529 -19.962 1.00 68.50 72 GLY A O 1
ATOM 591 N N . LEU A 1 73 ? 13.024 6.678 -18.794 1.00 74.62 73 LEU A N 1
ATOM 592 C CA . LEU A 1 73 ? 11.919 6.284 -19.655 1.00 74.62 73 LEU A CA 1
ATOM 593 C C . LEU A 1 73 ? 10.678 7.128 -19.353 1.00 74.62 73 LEU A C 1
ATOM 595 O O . LEU A 1 73 ? 10.488 7.662 -18.262 1.00 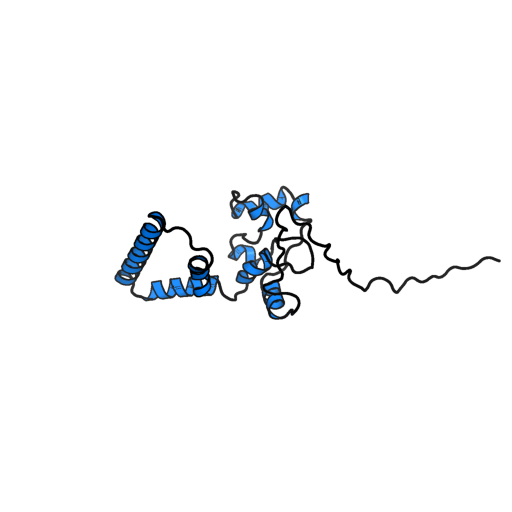74.62 73 LEU A O 1
ATOM 599 N N . LEU A 1 74 ? 9.786 7.218 -20.338 1.00 76.38 74 LEU A N 1
ATOM 600 C CA . LEU A 1 74 ? 8.502 7.913 -20.201 1.00 76.38 74 LEU A CA 1
ATOM 601 C C . LEU A 1 74 ? 7.428 7.059 -19.504 1.00 76.38 74 LEU A C 1
ATOM 603 O O . LEU A 1 74 ? 6.255 7.431 -19.497 1.00 76.38 74 LEU A O 1
ATOM 607 N N . GLN A 1 75 ? 7.809 5.913 -18.935 1.00 82.88 75 GLN A N 1
ATOM 608 C CA . GLN A 1 75 ? 6.895 5.038 -18.218 1.00 82.88 75 GLN A CA 1
ATOM 609 C C . GLN A 1 75 ? 6.570 5.638 -16.847 1.00 82.88 75 GLN A C 1
ATOM 611 O O . GLN A 1 75 ? 7.434 5.824 -15.997 1.00 82.88 75 GLN A O 1
ATOM 616 N N . GLU A 1 76 ? 5.297 5.961 -16.633 1.00 81.31 76 GLU A N 1
ATOM 617 C CA . GLU A 1 76 ? 4.840 6.605 -15.395 1.00 81.31 76 GLU A CA 1
ATOM 618 C C . GLU A 1 76 ? 4.619 5.603 -14.251 1.00 81.31 76 GLU A C 1
ATOM 620 O O . GLU A 1 76 ? 4.392 6.005 -13.109 1.00 81.31 76 GLU A O 1
ATOM 625 N N . THR A 1 77 ? 4.588 4.304 -14.559 1.00 87.88 77 THR A N 1
ATOM 626 C CA . THR A 1 77 ? 4.088 3.264 -13.656 1.00 87.88 77 THR A CA 1
ATOM 627 C C . THR A 1 77 ? 4.806 1.942 -13.903 1.00 87.88 77 THR A C 1
ATOM 629 O O . THR A 1 77 ? 4.968 1.550 -15.054 1.00 87.88 77 THR A O 1
ATOM 632 N N . TYR A 1 78 ? 5.277 1.270 -12.850 1.00 92.44 78 TYR A N 1
ATOM 633 C CA . TYR A 1 78 ? 6.079 0.045 -12.969 1.00 92.44 78 TYR A CA 1
ATOM 634 C C . TYR A 1 78 ? 5.500 -1.096 -12.135 1.00 92.44 78 TYR A C 1
ATOM 636 O O . TYR A 1 78 ? 5.058 -0.895 -11.004 1.00 92.44 78 TYR A O 1
ATOM 644 N N . SER A 1 79 ? 5.590 -2.313 -12.674 1.00 95.31 79 SER A N 1
ATOM 645 C CA . SER A 1 79 ? 5.257 -3.551 -11.963 1.00 95.31 79 SER A CA 1
ATOM 646 C C . SER A 1 79 ? 6.482 -4.165 -11.258 1.00 95.31 79 SER A C 1
ATOM 648 O O . SER A 1 79 ? 7.638 -3.837 -11.539 1.00 95.31 79 SER A O 1
ATOM 650 N N . TYR A 1 80 ? 6.224 -5.093 -10.336 1.00 95.62 80 TYR A N 1
ATOM 651 C CA . TYR A 1 80 ? 7.177 -5.963 -9.648 1.00 95.62 80 TYR A CA 1
ATOM 652 C C . TYR A 1 80 ? 6.580 -7.370 -9.524 1.00 95.62 80 TYR A C 1
ATOM 654 O O . TYR A 1 80 ? 5.532 -7.566 -8.908 1.00 95.62 80 TYR A O 1
ATOM 662 N N . TYR A 1 81 ? 7.281 -8.377 -10.045 1.00 96.12 81 TYR A N 1
ATOM 663 C CA . TYR A 1 81 ? 6.802 -9.768 -10.052 1.00 96.12 81 TYR A CA 1
ATOM 664 C C . TYR A 1 81 ? 7.577 -10.695 -9.104 1.00 96.12 81 TYR A C 1
ATOM 666 O O . TYR A 1 81 ? 7.455 -11.915 -9.190 1.00 96.12 81 TYR A O 1
ATOM 674 N N . GLY A 1 82 ? 8.404 -10.140 -8.214 1.00 94.88 82 GLY A N 1
ATOM 675 C CA . GLY A 1 82 ? 9.234 -10.935 -7.311 1.00 94.88 82 GLY A CA 1
ATOM 676 C C . GLY A 1 82 ? 8.485 -11.495 -6.087 1.00 94.88 82 GLY A C 1
ATOM 677 O O . GLY A 1 82 ? 7.294 -11.248 -5.889 1.00 94.88 82 GLY A O 1
ATOM 678 N N . PRO A 1 83 ? 9.186 -12.239 -5.213 1.00 95.00 83 PRO A N 1
ATOM 679 C CA . PRO A 1 83 ? 8.566 -13.036 -4.149 1.00 95.00 83 PRO A CA 1
ATOM 680 C C . PRO A 1 83 ? 7.855 -12.218 -3.064 1.00 95.00 83 PRO A C 1
ATOM 682 O O . PRO A 1 83 ? 6.913 -12.715 -2.448 1.00 95.00 83 PRO A O 1
ATOM 685 N N . LEU A 1 84 ? 8.252 -10.958 -2.834 1.00 94.94 84 LEU A N 1
ATOM 686 C CA . LEU A 1 84 ? 7.588 -10.101 -1.840 1.00 94.94 84 LEU A CA 1
ATOM 687 C C . LEU A 1 84 ? 6.133 -9.799 -2.208 1.00 94.94 84 LEU A C 1
ATOM 689 O O . LEU A 1 84 ? 5.347 -9.418 -1.344 1.00 94.94 84 LEU A O 1
ATOM 693 N N . ASN A 1 85 ? 5.756 -10.030 -3.465 1.00 93.62 85 ASN A N 1
ATOM 694 C CA . ASN A 1 85 ? 4.407 -9.793 -3.940 1.00 93.62 85 ASN A CA 1
ATOM 695 C C . ASN A 1 85 ? 3.374 -10.701 -3.246 1.00 93.62 85 ASN A C 1
ATOM 697 O O . ASN A 1 85 ? 2.224 -10.308 -3.071 1.00 93.62 85 ASN A O 1
ATOM 701 N N . ILE A 1 86 ? 3.796 -11.876 -2.760 1.00 92.88 86 ILE A N 1
ATOM 702 C CA . ILE A 1 86 ? 2.949 -12.785 -1.969 1.00 92.88 86 ILE A CA 1
ATOM 703 C C . ILE A 1 86 ? 2.526 -12.122 -0.650 1.00 92.88 86 ILE A C 1
ATOM 705 O O . ILE A 1 86 ? 1.373 -12.231 -0.242 1.00 92.88 86 ILE A O 1
ATOM 709 N N . LEU A 1 87 ? 3.445 -11.398 -0.001 1.00 93.56 87 LEU A N 1
ATOM 710 C CA . LEU A 1 87 ? 3.180 -10.690 1.257 1.00 93.56 87 LEU A CA 1
ATOM 711 C C . LEU A 1 87 ? 2.317 -9.439 1.052 1.00 93.56 87 LEU A C 1
ATOM 713 O O . LEU A 1 87 ? 1.685 -8.964 1.992 1.00 93.56 87 LEU A O 1
ATOM 717 N N . ALA A 1 88 ? 2.309 -8.915 -0.172 1.00 93.19 88 ALA A N 1
ATOM 718 C CA . ALA A 1 88 ? 1.574 -7.727 -0.573 1.00 93.19 88 ALA A CA 1
ATOM 719 C C . ALA A 1 88 ? 0.345 -8.055 -1.436 1.00 93.19 88 ALA A C 1
ATOM 721 O O . ALA A 1 88 ? -0.144 -7.182 -2.142 1.00 93.19 88 ALA A O 1
ATOM 722 N N . TYR A 1 89 ? -0.154 -9.295 -1.405 1.00 93.88 89 TYR A N 1
ATOM 723 C CA . TYR A 1 89 ? -1.374 -9.699 -2.112 1.00 93.88 89 TYR A CA 1
ATOM 724 C C . TYR A 1 89 ? -1.384 -9.298 -3.601 1.00 93.88 89 TYR A C 1
ATOM 726 O O . TYR A 1 89 ? -2.341 -8.707 -4.087 1.00 93.88 89 TYR A O 1
ATOM 734 N N . ASN A 1 90 ? -0.311 -9.604 -4.335 1.00 95.94 90 ASN A N 1
ATOM 735 C CA . ASN A 1 90 ? -0.143 -9.301 -5.764 1.00 95.94 90 ASN A CA 1
ATOM 736 C C . ASN A 1 90 ? -0.190 -7.808 -6.156 1.00 95.94 90 ASN A C 1
ATOM 738 O O . ASN A 1 90 ? -0.333 -7.512 -7.341 1.00 95.94 90 ASN A O 1
ATOM 742 N N . VAL A 1 91 ? -0.014 -6.869 -5.220 1.00 93.81 91 VAL A N 1
ATOM 743 C CA . VAL A 1 91 ? 0.056 -5.419 -5.508 1.00 93.81 91 VAL A CA 1
ATOM 744 C C . VAL A 1 91 ? 1.094 -5.060 -6.581 1.00 93.81 91 VAL A C 1
ATOM 746 O O . VAL A 1 91 ? 0.876 -4.146 -7.366 1.00 93.81 91 VAL A O 1
ATOM 749 N N . GLY A 1 92 ? 2.185 -5.819 -6.675 1.00 95.56 92 GLY A N 1
ATOM 750 C CA . GLY A 1 92 ? 3.226 -5.629 -7.680 1.00 95.56 92 GLY A CA 1
ATOM 751 C C . GLY A 1 92 ? 2.784 -5.864 -9.130 1.00 95.56 92 GLY A C 1
ATOM 752 O O . GLY A 1 92 ? 3.495 -5.427 -10.027 1.00 95.56 92 GLY A O 1
ATOM 753 N N . TYR A 1 93 ? 1.621 -6.473 -9.397 1.00 96.56 93 TYR A N 1
ATOM 754 C CA . TYR A 1 93 ? 0.993 -6.459 -10.734 1.00 96.56 93 TYR A CA 1
ATOM 755 C C . TYR A 1 93 ? 0.305 -5.107 -10.974 1.00 96.56 93 TYR A C 1
ATOM 757 O O . TYR A 1 93 ? -0.918 -4.995 -11.083 1.00 96.56 93 TYR A O 1
ATOM 765 N N . HIS A 1 94 ? 1.109 -4.053 -10.911 1.00 96.00 94 HIS A N 1
ATOM 766 C CA . HIS A 1 94 ? 0.631 -2.699 -10.717 1.00 96.00 94 HIS A CA 1
ATOM 767 C C . HIS A 1 94 ? 0.093 -2.095 -12.019 1.00 96.00 94 HIS A C 1
ATOM 769 O O . HIS A 1 94 ? -0.989 -1.508 -12.014 1.00 96.00 94 HIS A O 1
ATOM 775 N N . ASN A 1 95 ? 0.780 -2.317 -13.146 1.00 95.31 95 ASN A N 1
ATOM 776 C CA . ASN A 1 95 ? 0.290 -1.908 -14.466 1.00 95.31 95 ASN A CA 1
ATOM 777 C C . ASN A 1 95 ? -1.038 -2.600 -14.796 1.00 95.31 95 ASN A C 1
ATOM 779 O O . ASN A 1 95 ? -2.005 -1.944 -15.173 1.00 95.31 95 ASN A O 1
ATOM 783 N N . GLU A 1 96 ? -1.127 -3.906 -14.548 1.00 96.56 96 GLU A N 1
ATOM 784 C CA . GLU A 1 96 ? -2.341 -4.691 -14.766 1.00 96.56 96 GLU A CA 1
ATOM 785 C C . GLU A 1 96 ? -3.508 -4.190 -13.909 1.00 96.56 96 GLU A C 1
ATOM 787 O O . GLU A 1 96 ? -4.644 -4.107 -14.380 1.00 96.56 96 GLU A O 1
ATOM 792 N N . HIS A 1 97 ? -3.239 -3.828 -12.651 1.00 95.81 97 HIS A N 1
ATOM 793 C CA . HIS A 1 97 ? -4.245 -3.233 -11.777 1.00 95.81 97 HIS A CA 1
ATOM 794 C C . HIS A 1 97 ? -4.710 -1.860 -12.280 1.00 95.81 97 HIS A C 1
ATOM 796 O O . HIS A 1 97 ? -5.899 -1.557 -12.208 1.00 95.81 97 HIS A O 1
ATOM 802 N N . HIS A 1 98 ? -3.803 -1.033 -12.798 1.00 94.62 98 HIS A N 1
ATOM 803 C CA . HIS A 1 98 ? -4.152 0.276 -13.344 1.00 94.62 98 HIS A CA 1
ATOM 804 C C . HIS A 1 98 ? -4.976 0.191 -14.632 1.00 94.62 98 HIS A C 1
ATOM 806 O O . HIS A 1 98 ? -5.909 0.981 -14.797 1.00 94.62 98 HIS A O 1
ATOM 812 N N . ASP A 1 99 ? -4.681 -0.777 -15.499 1.00 95.00 99 ASP A N 1
ATOM 813 C CA . ASP A 1 99 ? -5.446 -1.020 -16.723 1.00 95.00 99 ASP A CA 1
ATOM 814 C C . ASP A 1 99 ? -6.826 -1.621 -16.419 1.00 95.00 99 ASP A C 1
ATOM 816 O O . ASP A 1 99 ? -7.837 -1.225 -17.005 1.00 95.00 99 ASP A O 1
ATOM 820 N N . PHE A 1 100 ? -6.885 -2.556 -15.464 1.00 95.88 100 PHE A N 1
ATOM 821 C CA . PHE A 1 100 ? -8.094 -3.299 -15.111 1.00 95.88 100 PHE A CA 1
ATOM 822 C C . PHE A 1 100 ? -8.394 -3.231 -13.602 1.00 95.88 100 PHE A C 1
ATOM 824 O O . PHE A 1 100 ? -8.377 -4.256 -12.911 1.00 95.88 100 PHE A O 1
ATOM 831 N N . PRO A 1 101 ? -8.778 -2.055 -13.064 1.00 95.00 101 PRO A N 1
ATOM 832 C CA . PRO A 1 101 ? -8.928 -1.839 -11.618 1.00 95.00 101 PRO A CA 1
ATOM 833 C C . PRO A 1 101 ? -10.051 -2.660 -10.976 1.00 95.00 101 PRO A C 1
ATOM 835 O O . PRO A 1 101 ? -10.102 -2.812 -9.757 1.00 95.00 101 PRO A O 1
ATOM 838 N N . SER A 1 102 ? -10.969 -3.197 -11.782 1.00 96.19 102 SER A N 1
ATOM 839 C CA . SER A 1 102 ? -12.051 -4.073 -11.320 1.00 96.19 102 SER A CA 1
ATOM 840 C C . SER A 1 102 ? -11.658 -5.553 -11.240 1.00 96.19 102 SER A C 1
ATOM 842 O O . SER A 1 102 ? -12.439 -6.359 -10.733 1.00 96.19 102 SER A O 1
ATOM 844 N N . VAL A 1 103 ? -10.477 -5.940 -11.729 1.00 96.31 103 VAL A N 1
ATOM 845 C CA . VAL A 1 103 ? -9.981 -7.315 -11.620 1.00 96.31 103 VAL A CA 1
ATOM 846 C C . VAL A 1 103 ? -9.378 -7.521 -10.233 1.00 96.31 103 VAL A C 1
ATOM 848 O O . VAL A 1 103 ? -8.518 -6.770 -9.781 1.00 96.31 103 VAL A O 1
ATOM 851 N N . ALA A 1 104 ? -9.841 -8.562 -9.540 1.00 95.81 104 ALA A N 1
ATOM 852 C CA . ALA A 1 104 ? -9.330 -8.903 -8.218 1.00 95.81 104 ALA A CA 1
ATOM 853 C C . ALA A 1 104 ? -7.833 -9.248 -8.267 1.00 95.81 104 ALA A C 1
ATOM 855 O O . ALA A 1 104 ? -7.377 -9.937 -9.180 1.00 95.81 104 ALA A O 1
ATOM 856 N N . TRP A 1 105 ? -7.096 -8.858 -7.224 1.00 94.25 105 TRP A N 1
ATOM 857 C CA . TRP A 1 105 ? -5.646 -9.060 -7.109 1.00 94.25 105 TRP A CA 1
ATOM 858 C C . TRP A 1 105 ? -5.198 -10.524 -7.286 1.00 94.25 105 TRP A C 1
ATOM 860 O O . TRP A 1 105 ? -4.124 -10.804 -7.817 1.00 94.25 105 TRP A O 1
ATOM 870 N N . THR A 1 106 ? -6.042 -11.488 -6.908 1.00 96.44 106 THR A N 1
ATOM 871 C CA . THR A 1 106 ? -5.781 -12.928 -7.084 1.00 96.44 106 THR A CA 1
ATOM 872 C C . THR A 1 106 ? -5.764 -13.370 -8.548 1.00 96.44 106 THR A C 1
ATOM 874 O O . THR A 1 106 ? -5.210 -14.421 -8.856 1.00 96.44 106 THR A O 1
ATOM 877 N N . ARG A 1 107 ? -6.360 -12.587 -9.454 1.00 97.25 107 ARG A N 1
ATOM 878 C CA . ARG A 1 107 ? -6.469 -12.880 -10.891 1.00 97.25 107 ARG A CA 1
ATOM 879 C C . ARG A 1 107 ? -5.491 -12.085 -11.754 1.00 97.25 107 ARG A C 1
ATOM 881 O O . ARG A 1 107 ? -5.376 -12.392 -12.936 1.00 97.25 107 ARG A O 1
ATOM 888 N N . LEU A 1 108 ? -4.764 -11.123 -11.187 1.00 97.00 108 LEU A N 1
ATOM 889 C CA . LEU A 1 108 ? -3.773 -10.335 -11.928 1.00 97.00 108 LEU A CA 1
ATOM 890 C C . LEU A 1 108 ? -2.661 -11.185 -12.577 1.00 97.00 108 LEU A C 1
ATOM 892 O O . LEU A 1 108 ? -2.336 -10.913 -13.729 1.00 97.00 108 LEU A O 1
ATOM 896 N N . PRO A 1 109 ? -2.151 -12.271 -11.954 1.00 96.94 109 PRO A N 1
ATOM 897 C CA . PRO A 1 109 ? -1.203 -13.157 -12.634 1.00 96.94 109 PRO A CA 1
ATOM 898 C C . PRO A 1 109 ? -1.772 -13.791 -13.910 1.00 96.94 109 PRO A C 1
ATOM 900 O O . PRO A 1 109 ? -1.080 -13.889 -14.920 1.00 96.94 109 PRO A O 1
ATOM 903 N N . ALA A 1 110 ? -3.046 -14.196 -13.878 1.00 97.81 110 ALA A N 1
ATOM 904 C CA . ALA A 1 110 ? -3.724 -14.768 -15.039 1.00 97.81 110 ALA A CA 1
ATOM 905 C C . ALA A 1 110 ? -4.008 -13.706 -16.113 1.00 97.81 110 ALA A C 1
ATOM 907 O O . ALA A 1 110 ? -3.909 -14.003 -17.298 1.00 97.81 110 ALA A O 1
ATOM 908 N N . LEU A 1 111 ? -4.326 -12.474 -15.701 1.00 96.75 111 LEU A N 1
ATOM 909 C CA . LEU A 1 111 ? -4.503 -11.339 -16.605 1.00 96.75 111 LEU A CA 1
ATOM 910 C C . LEU A 1 111 ? -3.209 -11.015 -17.360 1.00 96.75 111 LEU A C 1
ATOM 912 O O . LEU A 1 111 ? -3.243 -10.902 -18.581 1.00 96.75 111 LEU A O 1
ATOM 916 N N . ARG A 1 112 ? -2.068 -10.947 -16.663 1.00 96.75 112 ARG A N 1
ATOM 917 C CA . ARG A 1 112 ? -0.764 -10.760 -17.312 1.00 96.75 112 ARG A CA 1
ATOM 918 C C . ARG A 1 112 ? -0.486 -11.864 -18.333 1.00 96.75 112 ARG A C 1
ATOM 920 O O . ARG A 1 112 ? -0.116 -11.579 -19.466 1.00 96.75 112 ARG A O 1
ATOM 927 N N . ALA A 1 113 ? -0.702 -13.120 -17.937 1.00 97.88 113 ALA A N 1
ATOM 928 C CA . ALA A 1 113 ? -0.469 -14.281 -18.796 1.00 97.88 113 ALA A CA 1
ATOM 929 C C . ALA A 1 113 ? -1.376 -14.324 -20.041 1.00 97.88 113 ALA A C 1
ATOM 931 O O . ALA A 1 113 ? -1.030 -14.985 -21.016 1.00 97.88 113 ALA A O 1
ATOM 932 N N . LEU A 1 114 ? -2.525 -13.641 -20.015 1.00 97.88 114 LEU A N 1
ATOM 933 C CA . LEU A 1 114 ? -3.443 -13.542 -21.151 1.00 97.88 114 LEU A CA 1
ATOM 934 C C . LEU A 1 114 ? -2.952 -12.563 -22.229 1.00 97.88 114 LEU A C 1
ATOM 936 O O . LEU A 1 114 ? -3.361 -12.694 -23.378 1.00 97.88 114 LEU A O 1
ATOM 940 N N . ALA A 1 115 ? -2.115 -11.594 -21.856 1.00 95.94 115 ALA A N 1
ATOM 941 C CA . ALA A 1 115 ? -1.700 -10.476 -22.701 1.00 95.94 115 ALA A CA 1
ATOM 942 C C . ALA A 1 115 ? -0.177 -10.204 -22.606 1.00 95.94 115 ALA A C 1
ATOM 944 O O . ALA A 1 115 ? 0.235 -9.076 -22.303 1.00 95.94 115 ALA A O 1
ATOM 945 N N . PRO A 1 116 ? 0.689 -11.217 -22.823 1.00 96.00 116 PRO A N 1
ATOM 946 C CA . PRO A 1 116 ? 2.140 -11.066 -22.690 1.00 96.00 116 PRO A CA 1
ATOM 947 C C . PRO A 1 116 ? 2.721 -10.021 -23.651 1.00 96.00 116 PRO A C 1
ATOM 949 O O . PRO A 1 116 ? 3.671 -9.326 -23.302 1.00 96.00 116 PRO A O 1
ATOM 952 N N . GLU A 1 117 ? 2.125 -9.835 -24.829 1.00 96.38 117 GLU A N 1
ATOM 953 C CA . GLU A 1 117 ? 2.540 -8.831 -25.809 1.00 96.38 117 GLU A CA 1
ATOM 954 C C . GLU A 1 117 ? 2.449 -7.389 -25.277 1.00 96.38 117 GLU A C 1
ATOM 956 O O . GLU A 1 117 ? 3.204 -6.519 -25.719 1.00 96.38 117 GLU A O 1
ATOM 961 N N . PHE A 1 118 ? 1.579 -7.144 -24.291 1.00 94.38 118 PHE A N 1
ATOM 962 C CA . PHE A 1 118 ? 1.432 -5.846 -23.634 1.00 94.38 118 PHE A CA 1
ATOM 963 C C . PHE A 1 118 ? 2.272 -5.724 -22.364 1.00 94.38 118 PHE A C 1
ATOM 965 O O . PHE A 1 118 ? 2.759 -4.637 -22.075 1.00 94.38 118 PHE A O 1
ATOM 972 N N . TYR A 1 119 ? 2.441 -6.810 -21.603 1.00 95.50 119 TYR A N 1
ATOM 973 C CA . TYR A 1 11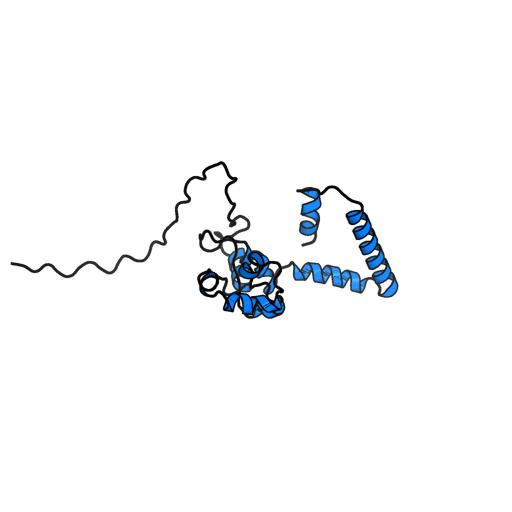9 ? 3.021 -6.737 -20.258 1.00 95.50 119 TYR A CA 1
ATOM 974 C C . TYR A 1 119 ? 4.473 -7.206 -20.157 1.00 95.50 119 TYR A C 1
ATOM 976 O O . TYR A 1 119 ? 5.212 -6.688 -19.320 1.00 95.50 119 TYR A O 1
ATOM 984 N N . ASP A 1 120 ? 4.920 -8.130 -21.009 1.00 94.75 120 ASP A N 1
ATOM 985 C CA . ASP A 1 120 ? 6.307 -8.618 -20.988 1.00 94.75 120 ASP A CA 1
ATOM 986 C C . ASP A 1 120 ? 7.276 -7.664 -21.702 1.00 94.75 120 ASP A C 1
ATOM 988 O O . ASP A 1 120 ? 8.493 -7.792 -21.577 1.00 94.75 120 ASP A O 1
ATOM 992 N N . THR A 1 121 ? 6.741 -6.674 -22.418 1.00 92.75 121 THR A N 1
ATOM 993 C CA . THR A 1 121 ? 7.507 -5.605 -23.072 1.00 92.75 121 THR A CA 1
ATOM 994 C C . THR A 1 121 ? 7.762 -4.407 -22.153 1.00 92.75 121 THR A C 1
ATOM 996 O O . THR A 1 121 ? 8.586 -3.553 -22.482 1.00 92.75 121 THR A O 1
ATOM 999 N N . LEU A 1 122 ? 7.093 -4.342 -20.994 1.00 91.88 122 LEU A N 1
ATOM 10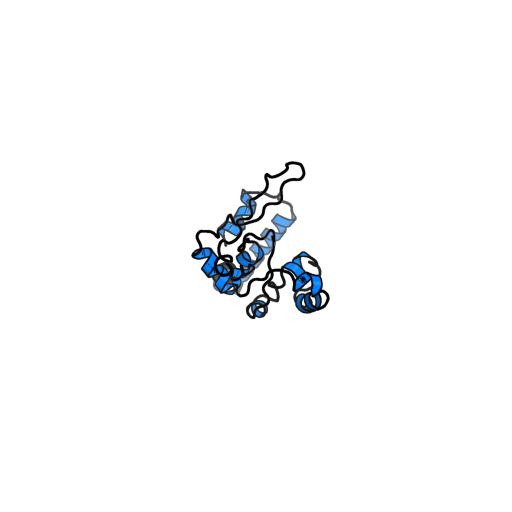00 C CA . LEU A 1 122 ? 7.208 -3.227 -20.057 1.00 91.88 122 LEU A CA 1
ATOM 1001 C C . LEU A 1 122 ? 8.355 -3.444 -19.056 1.00 91.88 122 LEU A C 1
ATOM 1003 O O . LEU A 1 122 ? 8.429 -4.495 -18.409 1.00 91.88 122 LEU A O 1
ATOM 1007 N N . PRO A 1 123 ? 9.217 -2.434 -18.848 1.00 90.75 123 PRO A N 1
ATOM 1008 C CA . PRO A 1 123 ? 10.115 -2.374 -17.706 1.00 90.75 123 PRO A CA 1
ATOM 1009 C C . PRO A 1 123 ? 9.403 -2.682 -16.384 1.00 90.75 123 PRO A C 1
ATOM 1011 O O . PRO A 1 123 ? 8.325 -2.158 -16.086 1.00 90.75 123 PRO A O 1
ATOM 1014 N N . SER A 1 124 ? 10.046 -3.509 -15.562 1.00 92.38 124 SER A N 1
ATOM 1015 C CA . SER A 1 124 ? 9.598 -3.847 -14.212 1.00 92.38 124 SER A CA 1
ATOM 1016 C C . SER A 1 124 ? 10.766 -3.782 -13.237 1.00 92.38 124 SER A C 1
ATOM 1018 O O . SER A 1 124 ? 11.930 -3.965 -13.604 1.00 92.38 124 SER A O 1
ATOM 1020 N N . HIS A 1 125 ? 10.466 -3.519 -11.970 1.00 92.25 125 HIS A N 1
ATOM 1021 C CA . HIS A 1 125 ? 11.489 -3.539 -10.939 1.00 92.25 125 HIS A CA 1
ATOM 1022 C C . HIS A 1 125 ? 11.812 -4.979 -10.536 1.00 92.25 125 HIS A C 1
ATOM 1024 O O . HIS A 1 125 ? 10.898 -5.760 -10.274 1.00 92.25 125 HIS A O 1
ATOM 1030 N N . PRO A 1 126 ? 13.099 -5.345 -10.393 1.00 91.25 126 PRO A N 1
ATOM 1031 C CA . PRO A 1 126 ? 13.470 -6.689 -9.959 1.00 91.25 126 PRO A CA 1
ATOM 1032 C C . PRO A 1 126 ? 13.364 -6.870 -8.435 1.00 91.25 126 PRO A C 1
ATOM 1034 O O . PRO A 1 126 ? 13.342 -7.998 -7.948 1.00 91.25 126 PRO A O 1
ATOM 1037 N N . SER A 1 127 ? 13.333 -5.780 -7.651 1.00 93.69 127 SER A N 1
ATOM 1038 C CA . SER A 1 127 ? 13.378 -5.835 -6.180 1.00 93.69 127 SER A CA 1
ATOM 1039 C C . SER A 1 127 ? 12.948 -4.520 -5.514 1.00 93.69 127 SER A C 1
ATOM 1041 O O . SER A 1 127 ? 13.568 -3.482 -5.733 1.00 93.69 127 SER A O 1
ATOM 1043 N N . TRP A 1 128 ? 11.941 -4.567 -4.633 1.00 94.94 128 TRP A N 1
ATOM 1044 C CA . TRP A 1 128 ? 11.522 -3.415 -3.814 1.00 94.94 128 TRP A CA 1
ATOM 1045 C C . TRP A 1 128 ? 12.561 -2.953 -2.773 1.00 94.94 128 TRP A C 1
ATOM 1047 O O . TRP A 1 128 ? 12.747 -1.741 -2.621 1.00 94.94 128 TRP A O 1
ATOM 1057 N N . PRO A 1 129 ? 13.290 -3.850 -2.074 1.00 94.88 129 PRO A N 1
ATOM 1058 C CA . PRO A 1 129 ? 14.392 -3.428 -1.212 1.00 94.88 129 PRO A CA 1
ATOM 1059 C C . PRO A 1 129 ? 15.493 -2.699 -1.979 1.00 94.88 129 PRO A C 1
ATOM 1061 O O . PRO A 1 129 ? 15.997 -1.688 -1.497 1.00 94.88 129 PRO A O 1
ATOM 1064 N N . MET A 1 130 ? 15.838 -3.181 -3.179 1.00 93.00 130 MET A N 1
ATOM 1065 C CA . MET A 1 130 ? 16.833 -2.528 -4.034 1.00 93.00 130 MET A CA 1
ATOM 1066 C C . MET A 1 130 ? 16.383 -1.114 -4.408 1.00 93.00 130 MET A C 1
ATOM 1068 O O . MET A 1 130 ? 17.131 -0.169 -4.183 1.00 93.00 130 MET A O 1
ATOM 1072 N N . VAL A 1 131 ? 15.134 -0.961 -4.863 1.00 91.25 131 VAL A N 1
ATOM 1073 C CA . VAL A 1 131 ? 14.518 0.346 -5.151 1.00 91.25 131 VAL A CA 1
ATOM 1074 C C . VAL A 1 131 ? 14.630 1.273 -3.941 1.00 91.25 131 VAL A C 1
ATOM 1076 O O . VAL A 1 131 ? 15.059 2.413 -4.071 1.00 91.25 131 VAL A O 1
ATOM 1079 N N . THR A 1 132 ? 14.322 0.784 -2.741 1.00 91.69 132 THR A N 1
ATOM 1080 C CA . THR A 1 132 ? 14.415 1.588 -1.513 1.00 91.69 132 THR A CA 1
ATOM 1081 C C . THR A 1 132 ? 15.846 2.055 -1.234 1.00 91.69 132 THR A C 1
ATOM 1083 O O . THR A 1 132 ? 16.062 3.217 -0.897 1.00 91.69 132 THR A O 1
ATOM 1086 N N . ILE A 1 133 ? 16.834 1.168 -1.380 1.00 91.31 133 ILE A N 1
ATOM 1087 C CA . ILE A 1 133 ? 18.250 1.497 -1.171 1.00 91.31 133 ILE A CA 1
ATOM 1088 C C . ILE A 1 133 ? 18.723 2.521 -2.205 1.00 91.31 133 ILE A C 1
ATOM 1090 O O . ILE A 1 133 ? 19.367 3.501 -1.830 1.00 91.31 133 ILE A O 1
ATOM 1094 N N . ASN A 1 134 ? 18.378 2.319 -3.478 1.00 90.00 134 ASN A N 1
ATOM 1095 C CA . ASN A 1 134 ? 18.739 3.234 -4.554 1.00 90.00 134 ASN A CA 1
ATOM 1096 C C . ASN A 1 134 ? 18.100 4.606 -4.338 1.00 90.00 134 ASN A C 1
ATOM 1098 O O . ASN A 1 134 ? 18.809 5.597 -4.397 1.00 90.00 134 ASN A O 1
ATOM 1102 N N . PHE A 1 135 ? 16.821 4.674 -3.955 1.00 89.69 135 PHE A N 1
ATOM 1103 C CA . PHE A 1 135 ? 16.154 5.946 -3.645 1.00 89.69 135 PHE A CA 1
ATOM 1104 C C . PHE A 1 135 ? 16.875 6.767 -2.566 1.00 89.69 135 PHE A C 1
ATOM 1106 O O . PHE A 1 135 ? 16.830 7.991 -2.572 1.00 89.69 135 PHE A O 1
ATOM 1113 N N . ILE A 1 136 ? 17.487 6.096 -1.586 1.00 89.69 136 ILE A N 1
ATOM 1114 C CA . ILE A 1 136 ? 18.183 6.755 -0.473 1.00 89.69 136 ILE A CA 1
ATOM 1115 C C . ILE A 1 136 ? 19.597 7.190 -0.876 1.00 89.69 136 ILE A C 1
ATOM 1117 O O . ILE A 1 136 ? 20.107 8.176 -0.347 1.00 89.69 136 ILE A O 1
ATOM 1121 N N . ARG A 1 137 ? 20.262 6.419 -1.741 1.00 89.88 137 ARG A N 1
ATOM 1122 C CA . ARG A 1 137 ? 21.696 6.566 -2.027 1.00 89.88 137 ARG A CA 1
ATOM 1123 C C . ARG A 1 137 ? 22.008 7.267 -3.340 1.00 89.88 137 ARG A C 1
ATOM 1125 O O . ARG A 1 137 ? 23.102 7.810 -3.463 1.00 89.88 137 ARG A O 1
ATOM 1132 N N . ASP A 1 138 ? 21.103 7.212 -4.302 1.00 85.56 138 ASP A N 1
ATOM 1133 C CA . ASP A 1 138 ? 21.302 7.764 -5.631 1.00 85.56 138 ASP A CA 1
ATOM 1134 C C . ASP A 1 138 ? 20.909 9.251 -5.647 1.00 85.56 138 ASP A C 1
ATOM 1136 O O . ASP A 1 138 ? 19.747 9.572 -5.399 1.00 85.56 138 ASP A O 1
ATOM 1140 N N . PRO A 1 139 ? 21.844 10.181 -5.913 1.00 81.00 139 PRO A N 1
ATOM 1141 C CA . PRO A 1 139 ? 21.529 11.604 -5.968 1.00 81.00 139 PRO A CA 1
ATOM 1142 C C . PRO A 1 139 ? 20.678 11.996 -7.187 1.00 81.00 139 PRO A C 1
ATOM 1144 O O . PRO A 1 139 ? 20.107 13.088 -7.188 1.00 81.00 139 PRO A O 1
ATOM 1147 N N . GLU A 1 140 ? 20.592 11.150 -8.218 1.00 77.94 140 GLU A N 1
ATOM 1148 C CA . GLU A 1 140 ? 19.797 11.408 -9.423 1.00 77.94 140 GLU A CA 1
ATOM 1149 C C . GLU A 1 140 ? 18.332 10.970 -9.264 1.00 77.94 140 GLU A C 1
ATOM 1151 O O . GLU A 1 140 ? 17.459 11.449 -9.993 1.00 77.94 140 GLU A O 1
ATOM 1156 N N . VAL A 1 141 ? 18.029 10.133 -8.263 1.00 76.00 141 VAL A N 1
ATOM 1157 C CA . VAL A 1 141 ? 16.670 9.670 -7.963 1.00 76.00 141 VAL A CA 1
ATOM 1158 C C . VAL A 1 141 ? 16.163 10.309 -6.674 1.00 76.00 141 VAL A C 1
ATOM 1160 O O . VAL A 1 141 ? 16.798 10.271 -5.628 1.00 76.00 141 VAL A O 1
ATOM 1163 N N . GLY A 1 142 ? 14.967 10.895 -6.714 1.00 76.19 142 GLY A N 1
ATOM 1164 C CA . GLY A 1 142 ? 14.393 11.511 -5.522 1.00 76.19 142 GLY A CA 1
ATOM 1165 C C . GLY A 1 142 ? 12.917 11.842 -5.653 1.00 76.19 142 GLY A C 1
ATOM 1166 O O . GLY A 1 142 ? 12.254 11.485 -6.623 1.00 76.19 142 GLY A O 1
ATOM 1167 N N . ILE A 1 143 ? 12.385 12.587 -4.680 1.00 78.62 143 ILE A N 1
ATOM 1168 C CA . ILE A 1 143 ? 10.949 12.917 -4.574 1.00 78.62 143 ILE A CA 1
ATOM 1169 C C . ILE A 1 143 ? 10.365 13.650 -5.803 1.00 78.62 143 ILE A C 1
ATOM 1171 O O . ILE A 1 143 ? 9.144 13.714 -5.965 1.00 78.62 143 ILE A O 1
ATOM 1175 N N . PHE A 1 144 ? 11.229 14.194 -6.663 1.00 76.12 144 PHE A N 1
ATOM 1176 C CA . PHE A 1 144 ? 10.874 14.919 -7.882 1.00 76.12 144 PHE A CA 1
ATOM 1177 C C . PHE A 1 144 ? 11.028 14.095 -9.167 1.00 76.12 144 PHE A C 1
ATOM 1179 O O . PHE A 1 144 ? 10.620 14.579 -10.221 1.00 76.12 144 PHE A O 1
ATOM 1186 N N . ALA A 1 145 ? 11.555 12.869 -9.090 1.00 73.31 145 ALA A N 1
ATOM 1187 C CA . ALA A 1 145 ? 11.707 11.955 -10.221 1.00 73.31 145 ALA A CA 1
ATOM 1188 C C . ALA A 1 145 ? 10.351 11.332 -10.597 1.00 73.31 145 ALA A C 1
ATOM 1190 O O . ALA A 1 145 ? 10.085 10.156 -10.366 1.00 73.31 145 ALA A O 1
ATOM 1191 N N . ARG A 1 146 ? 9.439 12.169 -11.097 1.00 69.81 146 ARG A N 1
ATOM 1192 C CA . ARG A 1 146 ? 8.082 11.796 -11.506 1.00 69.81 146 ARG A CA 1
ATOM 1193 C C . ARG A 1 146 ? 7.727 12.498 -12.805 1.00 69.81 146 ARG A C 1
ATOM 1195 O O . ARG A 1 146 ? 7.956 13.701 -12.944 1.00 69.81 146 ARG A O 1
ATOM 1202 N N . VAL A 1 147 ? 7.083 11.777 -13.713 1.00 68.44 147 VAL A N 1
ATOM 1203 C CA . VAL A 1 147 ? 6.537 12.366 -14.937 1.00 68.44 147 VAL A CA 1
ATOM 1204 C C . VAL A 1 147 ? 5.276 13.156 -14.592 1.00 68.44 147 VAL A C 1
ATOM 1206 O O . VAL A 1 147 ? 4.405 12.707 -13.846 1.00 68.44 147 VAL A O 1
ATOM 1209 N N . LYS A 1 148 ? 5.186 14.381 -15.116 1.00 65.56 148 LYS A N 1
ATOM 1210 C CA . LYS A 1 148 ? 3.972 15.197 -15.068 1.00 65.56 148 LYS A CA 1
ATOM 1211 C C . LYS A 1 148 ? 3.483 15.396 -16.488 1.00 65.56 148 LYS A C 1
ATOM 1213 O O . LYS A 1 148 ? 4.140 16.087 -17.268 1.00 65.56 148 LYS A O 1
ATOM 1218 N N . ARG A 1 149 ? 2.307 14.852 -16.800 1.00 63.91 149 ARG A N 1
ATOM 1219 C CA . ARG A 1 149 ? 1.672 15.089 -18.098 1.00 63.91 149 ARG A CA 1
ATOM 1220 C C . ARG A 1 149 ? 1.484 16.594 -18.321 1.00 63.91 149 ARG A C 1
ATOM 1222 O O . ARG A 1 149 ? 0.975 17.276 -17.422 1.00 63.91 149 ARG A O 1
ATOM 1229 N N . PRO A 1 150 ? 1.865 17.134 -19.491 1.00 63.97 150 PRO A N 1
ATOM 1230 C CA . PRO A 1 150 ? 1.534 18.506 -19.835 1.00 63.97 150 PRO A CA 1
ATOM 1231 C C . PRO A 1 150 ? 0.018 18.700 -19.802 1.00 63.97 150 PRO A C 1
ATOM 1233 O O . PRO A 1 150 ? -0.746 17.873 -20.301 1.00 63.97 150 PRO A O 1
ATOM 1236 N N . MET A 1 151 ? -0.432 19.819 -19.234 1.00 52.09 151 MET A N 1
ATOM 1237 C CA . MET A 1 151 ? -1.825 20.229 -19.385 1.00 52.09 151 MET A CA 1
ATOM 1238 C C . MET A 1 151 ? -2.116 20.430 -20.874 1.00 52.09 151 MET A C 1
ATOM 1240 O O . MET A 1 151 ? -1.383 21.139 -21.568 1.00 52.09 151 MET A O 1
ATOM 1244 N N . LYS A 1 152 ? -3.199 19.811 -21.353 1.00 45.19 152 LYS A N 1
ATOM 1245 C CA . LYS A 1 152 ? -3.673 19.933 -22.735 1.00 45.19 152 LYS A CA 1
ATOM 1246 C C . LYS A 1 152 ? -3.772 21.425 -23.099 1.00 45.19 152 LYS A C 1
ATOM 1248 O O . LYS A 1 152 ? -4.577 22.140 -22.510 1.00 45.19 152 LYS A O 1
ATOM 1253 N N . GLY A 1 153 ? -2.913 21.891 -24.013 1.00 57.97 153 GLY A N 1
ATOM 1254 C CA . GLY A 1 153 ? -2.868 23.289 -24.476 1.00 57.97 153 GLY A CA 1
ATOM 1255 C C . GLY A 1 153 ? -1.543 24.042 -24.285 1.00 57.97 153 GLY A C 1
ATOM 1256 O O . GLY A 1 153 ? -1.430 25.161 -24.775 1.00 57.97 153 GLY A O 1
ATOM 1257 N N . LYS A 1 154 ? -0.526 23.466 -23.630 1.00 49.69 154 LYS A N 1
ATOM 1258 C CA . LYS A 1 154 ? 0.842 24.020 -23.646 1.00 49.69 154 LYS A CA 1
ATOM 1259 C C . LYS A 1 154 ? 1.824 22.960 -24.134 1.00 49.69 154 LYS A C 1
ATOM 1261 O O . LYS A 1 154 ? 2.051 21.974 -23.440 1.00 49.69 154 LYS A O 1
ATOM 1266 N N . ALA A 1 155 ? 2.377 23.157 -25.331 1.00 47.75 155 ALA A N 1
ATOM 1267 C CA . ALA A 1 155 ? 3.483 22.346 -25.826 1.00 47.75 155 ALA A CA 1
ATOM 1268 C C . ALA A 1 155 ? 4.660 22.459 -24.844 1.00 47.75 155 ALA A C 1
ATOM 1270 O O . ALA A 1 155 ? 5.066 23.567 -24.487 1.00 47.75 155 ALA A O 1
ATOM 1271 N N . GLN A 1 156 ? 5.166 21.323 -24.366 1.00 50.69 156 GLN A N 1
ATOM 1272 C CA . GLN A 1 156 ? 6.410 21.286 -23.602 1.00 50.69 156 GLN A CA 1
ATOM 1273 C C . GLN A 1 156 ? 7.596 21.285 -24.577 1.00 50.69 156 GLN A C 1
ATOM 1275 O O . GLN A 1 156 ? 7.508 20.641 -25.625 1.00 50.69 156 GLN A O 1
ATOM 1280 N N . PRO A 1 157 ? 8.694 21.993 -24.259 1.00 46.19 157 PRO A N 1
ATOM 1281 C CA . PRO A 1 157 ? 9.927 21.878 -25.023 1.00 46.19 157 PRO A CA 1
ATOM 1282 C C . PRO A 1 157 ? 10.479 20.454 -24.886 1.00 46.19 157 PRO A C 1
ATOM 1284 O O . PRO A 1 157 ? 10.397 19.855 -23.812 1.00 46.19 157 PRO A O 1
ATOM 1287 N N . ALA A 1 158 ? 10.996 19.918 -25.992 1.00 43.28 158 ALA A N 1
ATOM 1288 C CA . ALA A 1 158 ? 11.538 18.568 -26.082 1.00 43.28 158 ALA A CA 1
ATOM 1289 C C . ALA A 1 158 ? 12.558 18.310 -24.961 1.00 43.28 158 ALA A C 1
ATOM 1291 O O . ALA A 1 158 ? 13.509 19.072 -24.792 1.00 43.28 158 ALA A O 1
ATOM 1292 N N . GLN A 1 159 ? 12.349 17.243 -24.190 1.00 44.72 159 GLN A N 1
ATOM 1293 C CA . GLN A 1 159 ? 13.359 16.750 -23.262 1.00 44.72 159 GLN A CA 1
ATOM 1294 C C . GLN A 1 159 ? 14.442 16.038 -24.077 1.00 44.72 159 GLN A C 1
ATOM 1296 O O . GLN A 1 159 ? 14.153 15.085 -24.797 1.00 44.72 159 GLN A O 1
ATOM 1301 N N . GLU A 1 160 ? 15.679 16.529 -23.992 1.00 39.56 160 GLU A N 1
ATOM 1302 C CA . GLU A 1 160 ? 16.848 15.868 -24.571 1.00 39.56 160 GLU A CA 1
ATOM 1303 C C . GLU A 1 160 ? 17.071 14.519 -23.882 1.00 39.56 160 GLU A C 1
ATOM 1305 O O . GLU A 1 160 ? 17.474 14.444 -22.719 1.00 39.56 160 GLU A O 1
ATOM 1310 N N . THR A 1 161 ? 16.839 13.437 -24.620 1.00 34.22 161 THR A N 1
ATOM 1311 C CA . THR A 1 161 ? 17.277 12.098 -24.242 1.00 34.22 161 THR A CA 1
ATOM 1312 C C . THR A 1 161 ? 18.806 12.086 -24.221 1.00 34.22 161 THR A C 1
ATOM 1314 O O . THR A 1 161 ? 19.450 12.063 -25.272 1.00 34.22 161 THR A O 1
ATOM 1317 N N . LYS A 1 162 ? 19.425 12.105 -23.036 1.00 38.19 162 LYS A N 1
ATOM 1318 C CA . LYS A 1 162 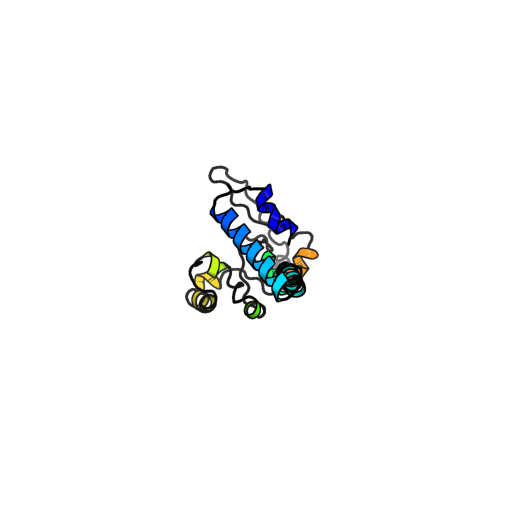? 20.859 11.815 -22.922 1.00 38.19 162 LYS A CA 1
ATOM 1319 C C . LYS A 1 162 ? 21.076 10.340 -23.263 1.00 38.19 162 LYS A C 1
ATOM 1321 O O . LYS A 1 162 ? 20.804 9.466 -22.447 1.00 38.19 162 LYS A O 1
ATOM 1326 N N . GLN A 1 163 ? 21.554 10.069 -24.476 1.00 32.25 163 GLN A N 1
ATOM 1327 C CA . GLN A 1 163 ? 22.052 8.746 -24.851 1.00 32.25 163 GLN A CA 1
ATOM 1328 C C . GLN A 1 163 ? 23.246 8.359 -23.959 1.00 32.25 163 GLN A C 1
ATOM 1330 O O . GLN A 1 163 ? 24.109 9.207 -23.697 1.00 32.25 163 GLN A O 1
ATOM 1335 N N . PRO A 1 164 ? 23.350 7.091 -23.526 1.00 34.94 164 PRO A N 1
ATOM 1336 C CA . PRO A 1 164 ? 24.527 6.613 -22.821 1.00 34.94 164 PRO A CA 1
ATOM 1337 C C . PRO A 1 164 ? 25.729 6.612 -23.775 1.00 34.94 164 PRO A C 1
ATOM 1339 O O . PRO A 1 164 ? 25.786 5.864 -24.750 1.00 34.94 164 PRO A O 1
ATOM 1342 N N . LYS A 1 165 ? 26.717 7.465 -23.489 1.00 40.56 165 LYS A N 1
ATOM 1343 C CA . LYS A 1 165 ? 28.046 7.380 -24.100 1.00 40.56 165 LYS A CA 1
ATOM 1344 C C . LYS A 1 165 ? 28.744 6.160 -23.512 1.00 40.56 165 LYS A C 1
ATOM 1346 O O . LYS A 1 165 ? 29.161 6.238 -22.364 1.00 40.56 165 LYS A O 1
ATOM 1351 N N . ASN A 1 166 ? 28.808 5.062 -24.268 1.00 42.78 166 ASN A N 1
ATOM 1352 C CA . ASN A 1 166 ? 29.927 4.105 -24.333 1.00 42.78 166 ASN A CA 1
ATOM 1353 C C . ASN A 1 166 ? 29.503 2.849 -25.113 1.00 42.78 166 ASN A C 1
ATOM 1355 O O . ASN A 1 166 ? 29.178 1.828 -24.519 1.00 42.78 166 ASN A O 1
ATOM 1359 N N . ALA A 1 167 ? 29.512 2.930 -26.445 1.00 39.59 167 ALA A N 1
ATOM 1360 C CA . ALA A 1 167 ? 29.514 1.763 -27.334 1.00 39.59 167 ALA A CA 1
ATOM 1361 C C . ALA A 1 167 ? 29.950 2.175 -28.753 1.00 39.59 167 ALA A C 1
ATOM 1363 O O . ALA A 1 167 ? 29.194 2.025 -29.702 1.00 39.59 167 ALA A O 1
ATOM 1364 N N . ALA A 1 168 ? 31.129 2.787 -28.899 1.00 37.28 168 ALA A N 1
ATOM 1365 C CA . ALA A 1 168 ? 31.763 2.988 -30.208 1.00 37.28 168 ALA A CA 1
ATOM 1366 C C . ALA A 1 168 ? 33.230 3.399 -30.031 1.00 37.28 168 ALA A C 1
ATOM 1368 O O . ALA A 1 168 ? 33.590 4.565 -30.172 1.00 37.28 168 ALA A O 1
ATOM 1369 N N . LYS A 1 169 ? 34.072 2.439 -29.661 1.00 35.09 169 LYS A N 1
ATOM 1370 C CA . LYS A 1 169 ? 35.518 2.452 -29.909 1.00 35.09 169 LYS A CA 1
ATOM 1371 C C . LYS A 1 169 ? 35.954 1.000 -29.827 1.00 35.09 169 LYS A C 1
ATOM 1373 O O . LYS A 1 169 ? 36.231 0.538 -28.736 1.00 35.09 169 LYS A O 1
ATOM 1378 N N . ASP A 1 170 ? 35.795 0.297 -30.944 1.00 35.59 170 ASP A N 1
ATOM 1379 C CA . ASP A 1 170 ? 36.534 -0.911 -31.343 1.00 35.59 170 ASP A CA 1
ATOM 1380 C C . ASP A 1 170 ? 35.924 -1.416 -32.660 1.00 35.59 170 ASP A C 1
ATOM 1382 O O . ASP A 1 170 ? 35.226 -2.422 -32.708 1.00 35.59 170 ASP A O 1
ATOM 1386 N N . ALA A 1 171 ? 36.102 -0.623 -33.721 1.00 37.97 171 ALA A N 1
ATOM 1387 C CA . ALA A 1 171 ? 35.957 -1.033 -35.120 1.00 37.97 171 ALA A CA 1
ATOM 1388 C C . ALA A 1 171 ? 36.425 0.130 -36.017 1.00 37.97 171 ALA A C 1
ATOM 1390 O O . ALA A 1 171 ? 35.617 0.885 -36.550 1.00 37.97 171 ALA A O 1
ATOM 1391 N N . SER A 1 172 ? 37.739 0.320 -36.120 1.00 33.50 172 SER A N 1
ATOM 1392 C CA . SER A 1 172 ? 38.358 0.985 -37.274 1.00 33.50 172 SER A CA 1
ATOM 1393 C C . SER A 1 172 ? 39.438 0.026 -37.769 1.00 33.50 172 SER A C 1
ATOM 1395 O O . SER A 1 172 ? 40.435 -0.177 -37.080 1.00 33.50 172 SER A O 1
ATOM 1397 N N . ASP A 1 173 ? 39.081 -0.850 -38.693 1.00 34.59 173 ASP A N 1
ATOM 1398 C CA . ASP A 1 173 ? 39.137 -0.627 -40.141 1.00 34.59 173 ASP A CA 1
ATOM 1399 C C . ASP A 1 173 ? 40.465 -1.175 -40.670 1.00 34.59 173 ASP A C 1
ATOM 1401 O O . ASP A 1 173 ? 41.539 -0.599 -40.503 1.00 34.59 173 ASP A O 1
ATOM 1405 N N . SER A 1 174 ? 40.358 -2.389 -41.193 1.00 34.12 174 SER A N 1
ATOM 1406 C CA . SER A 1 174 ? 41.398 -3.147 -41.862 1.00 34.12 174 SER A CA 1
ATOM 1407 C C . SER A 1 174 ? 40.848 -3.507 -43.235 1.00 34.12 174 SER A C 1
ATOM 1409 O O . SER A 1 174 ? 40.287 -4.588 -43.377 1.00 34.12 174 SER A O 1
ATOM 1411 N N . ASP A 1 175 ? 40.944 -2.601 -44.204 1.00 34.59 175 ASP A N 1
ATOM 1412 C CA . ASP A 1 175 ? 41.028 -2.955 -45.624 1.00 34.59 175 ASP A CA 1
ATOM 1413 C C . ASP A 1 175 ? 41.292 -1.705 -46.473 1.00 34.59 175 ASP A C 1
ATOM 1415 O O . ASP A 1 175 ? 40.410 -0.882 -46.683 1.00 34.59 175 ASP A O 1
ATOM 1419 N N . GLU A 1 176 ? 42.507 -1.576 -47.000 1.00 34.69 176 GLU A N 1
ATOM 1420 C CA . GLU A 1 176 ? 42.733 -0.847 -48.248 1.00 34.69 176 GLU A CA 1
ATOM 1421 C C . GLU A 1 176 ? 43.883 -1.540 -48.984 1.00 34.69 176 GLU A C 1
ATOM 1423 O O . GLU A 1 176 ? 45.067 -1.330 -48.720 1.00 34.69 176 GLU A O 1
ATOM 1428 N N . GLY A 1 177 ? 43.504 -2.447 -49.882 1.00 28.62 177 GLY A N 1
ATOM 1429 C CA . GLY A 1 177 ? 44.371 -3.017 -50.896 1.00 28.62 177 GLY A CA 1
ATOM 1430 C C . GLY A 1 177 ? 43.713 -2.856 -52.256 1.00 28.62 177 GLY A C 1
ATOM 1431 O O . GLY A 1 177 ? 42.705 -3.502 -52.501 1.00 28.62 177 GLY A O 1
ATOM 1432 N N . THR A 1 178 ? 44.304 -2.028 -53.120 1.00 33.81 178 THR A N 1
ATOM 1433 C CA . THR A 1 178 ? 44.325 -2.169 -54.589 1.00 33.81 178 THR A CA 1
ATOM 1434 C C . THR A 1 178 ? 45.246 -1.105 -55.190 1.00 33.81 178 THR A C 1
ATOM 1436 O O . THR A 1 178 ? 44.879 0.066 -55.221 1.00 33.81 178 THR A O 1
ATOM 1439 N N . GLU A 1 179 ? 46.440 -1.533 -55.609 1.00 31.06 179 GLU A N 1
ATOM 1440 C CA . GLU A 1 179 ? 47.078 -1.416 -56.945 1.00 31.06 179 GLU A CA 1
ATOM 1441 C C . GLU A 1 179 ? 48.609 -1.468 -56.838 1.00 31.06 179 GLU A C 1
ATOM 1443 O O . GLU A 1 179 ? 49.201 -0.701 -56.046 1.00 31.06 179 GLU A O 1
#

Sequence (179 aa):
IFFYALRPGFVRTQRITQWHITNLIVQVVFDYVLVKTCGVRPLIYLLASSFFAGSLHPCAGHFIAEHYVWDGLLQETYSYYGPLNILAYNVGYHNEHHDFPSVAWTRLPALRALAPEFYDTLPSHPSWPMVTINFIRDPEVGIFARVKRPMKGKAQPAQETKQPKNAAKDASDSDEGTE